Protein AF-A0A0D8Y8K6-F1 (afdb_monomer)

InterPro domains:
  IPR000772 Ricin B, lectin domain [PF00652] (4-50)
  IPR035992 Ricin B-like lectins [SSF50370] (4-61)

Secondary structure (DSSP, 8-state):
-----EEEE-BTBSEEEE--S--GGG--EE-TTS-EEETTTTEEEE--SSTTPPPEEE-GGGSPP---------

Structure (mmCIF, N/CA/C/O backbone):
data_AF-A0A0D8Y8K6-F1
#
_entry.id   AF-A0A0D8Y8K6-F1
#
loop_
_atom_site.group_PDB
_atom_site.id
_atom_site.type_symbol
_atom_site.label_atom_id
_atom_site.label_alt_id
_atom_site.label_comp_id
_atom_site.label_asym_id
_atom_site.label_entity_id
_atom_site.label_seq_id
_atom_site.pdbx_PDB_ins_code
_atom_site.Cartn_x
_atom_site.Cartn_y
_atom_site.Cartn_z
_atom_site.occupancy
_atom_site.B_iso_or_equiv
_atom_site.auth_seq_id
_atom_site.auth_comp_id
_atom_site.auth_asym_id
_atom_site.auth_atom_id
_atom_site.pdbx_PDB_model_num
ATOM 1 N N . MET A 1 1 ? 26.080 9.237 0.374 1.00 44.25 1 MET A N 1
ATOM 2 C CA . MET A 1 1 ? 25.101 8.130 0.469 1.00 44.25 1 MET A CA 1
ATOM 3 C C . MET A 1 1 ? 23.738 8.680 0.083 1.00 44.25 1 MET A C 1
ATOM 5 O O . MET A 1 1 ? 23.093 9.321 0.898 1.00 44.25 1 MET A O 1
ATOM 9 N N . GLY A 1 2 ? 23.387 8.588 -1.203 1.00 48.22 2 GLY A N 1
ATOM 10 C CA . GLY A 1 2 ? 22.226 9.279 -1.769 1.00 48.22 2 GLY A CA 1
ATOM 11 C C . GLY A 1 2 ? 20.911 8.633 -1.343 1.00 48.22 2 GLY A C 1
ATOM 12 O O . GLY A 1 2 ? 20.724 7.434 -1.540 1.00 48.22 2 GLY A O 1
ATOM 13 N N . SER A 1 3 ? 20.003 9.432 -0.781 1.00 57.00 3 SER A N 1
ATOM 14 C CA . SER A 1 3 ? 18.615 9.027 -0.568 1.00 57.00 3 SER A CA 1
ATOM 15 C C . SER A 1 3 ? 17.995 8.691 -1.925 1.00 57.00 3 SER A C 1
ATOM 17 O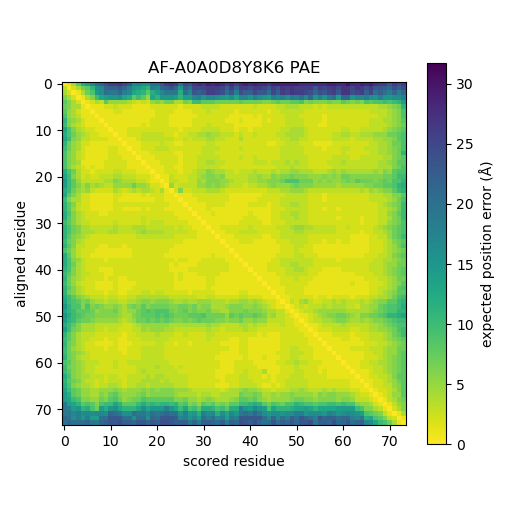 O . SER A 1 3 ? 17.840 9.556 -2.790 1.00 57.00 3 SER A O 1
ATOM 19 N N . SER A 1 4 ? 17.716 7.410 -2.155 1.00 71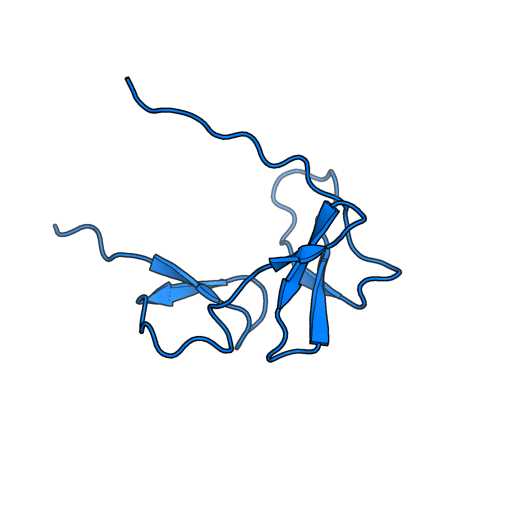.44 4 SER A N 1
ATOM 20 C CA . SER A 1 4 ? 16.975 6.986 -3.339 1.00 71.44 4 SER A CA 1
ATOM 21 C C . SER A 1 4 ? 15.525 7.409 -3.142 1.00 71.44 4 SER A C 1
ATOM 23 O O . SER A 1 4 ? 14.939 7.080 -2.115 1.00 71.44 4 SER A O 1
ATOM 25 N N . ARG A 1 5 ? 14.932 8.130 -4.102 1.00 88.75 5 ARG A N 1
ATOM 26 C CA . ARG A 1 5 ? 13.489 8.412 -4.069 1.00 88.75 5 ARG A CA 1
ATOM 27 C C . ARG A 1 5 ? 12.739 7.084 -4.185 1.00 88.75 5 ARG A C 1
ATOM 29 O O . ARG A 1 5 ? 12.763 6.449 -5.244 1.00 88.75 5 ARG A O 1
ATOM 36 N N . LEU A 1 6 ? 12.147 6.655 -3.075 1.00 93.81 6 LEU A N 1
ATOM 37 C CA . LEU A 1 6 ? 11.307 5.468 -2.994 1.00 93.81 6 LEU A CA 1
ATOM 38 C C . LEU A 1 6 ? 9.838 5.878 -3.070 1.00 93.81 6 LEU A C 1
ATOM 40 O O . LEU A 1 6 ? 9.445 6.904 -2.520 1.00 93.81 6 LEU A O 1
ATOM 44 N N . CYS A 1 7 ? 9.051 5.064 -3.757 1.00 94.75 7 CYS A N 1
ATOM 45 C CA . CYS A 1 7 ? 7.623 5.236 -3.947 1.00 94.75 7 CYS A CA 1
ATOM 46 C C . CYS A 1 7 ? 6.891 4.024 -3.373 1.00 94.75 7 CYS A C 1
ATOM 48 O O . CYS A 1 7 ? 7.408 2.904 -3.406 1.00 94.75 7 CYS A O 1
ATOM 50 N N . LEU A 1 8 ? 5.687 4.261 -2.853 1.00 95.69 8 LEU A N 1
ATOM 51 C CA . LEU A 1 8 ? 4.782 3.199 -2.438 1.00 95.69 8 LEU A CA 1
ATOM 52 C C . LEU A 1 8 ? 4.317 2.431 -3.675 1.00 95.69 8 LEU A C 1
ATOM 54 O O . LEU A 1 8 ? 3.812 3.028 -4.623 1.00 95.69 8 LEU A O 1
ATOM 58 N N . ASP A 1 9 ? 4.482 1.119 -3.663 1.00 97.12 9 ASP A N 1
ATOM 59 C CA . ASP A 1 9 ? 4.290 0.250 -4.817 1.00 97.12 9 ASP A CA 1
ATOM 60 C C . ASP A 1 9 ? 3.420 -0.947 -4.431 1.00 97.12 9 ASP A C 1
ATOM 62 O O . ASP A 1 9 ? 3.563 -1.469 -3.325 1.00 97.12 9 ASP A O 1
ATOM 66 N N . SER A 1 10 ? 2.513 -1.357 -5.323 1.00 97.25 10 SER A N 1
ATOM 67 C CA . SER A 1 10 ? 1.560 -2.456 -5.117 1.00 97.25 10 SER A CA 1
ATOM 68 C C . SER A 1 10 ? 1.950 -3.785 -5.781 1.00 97.25 10 SER A C 1
ATOM 70 O O . SER A 1 10 ? 1.273 -4.790 -5.554 1.00 97.25 10 SER A O 1
ATOM 72 N N . LEU A 1 11 ? 3.019 -3.835 -6.585 1.00 95.81 11 LEU 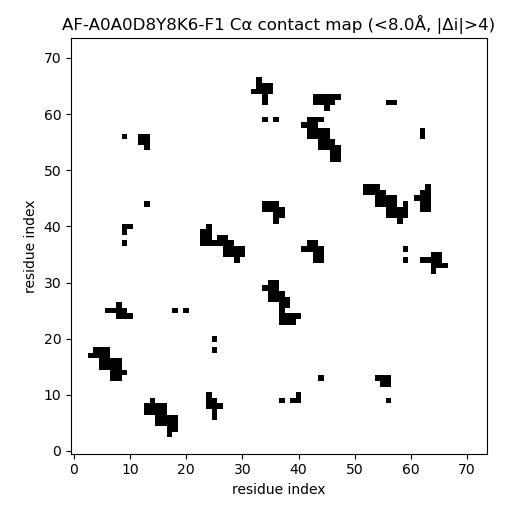A N 1
ATOM 73 C CA . LEU A 1 11 ? 3.376 -4.999 -7.409 1.00 95.81 11 LEU A CA 1
ATOM 74 C C . LEU A 1 11 ? 3.629 -6.267 -6.579 1.00 95.81 11 LEU A C 1
ATOM 76 O O . LEU A 1 11 ? 3.316 -7.371 -7.019 1.00 95.81 11 LEU A O 1
ATOM 80 N N . LYS A 1 12 ? 4.196 -6.122 -5.375 1.00 94.31 12 LYS A N 1
ATOM 81 C CA . LYS A 1 12 ? 4.550 -7.238 -4.476 1.00 94.31 12 LYS A CA 1
ATOM 82 C C . LYS A 1 12 ? 3.885 -7.131 -3.099 1.00 94.31 12 LYS A C 1
ATOM 84 O O . LYS A 1 12 ? 4.433 -7.604 -2.108 1.00 94.31 12 LYS A O 1
ATOM 89 N N . GLY A 1 13 ? 2.709 -6.507 -3.032 1.00 94.81 13 GLY A N 1
ATOM 90 C CA . GLY A 1 13 ? 2.096 -6.068 -1.773 1.00 94.81 13 GLY A CA 1
ATOM 91 C C . GLY A 1 13 ? 2.403 -4.599 -1.498 1.00 94.81 13 GLY A C 1
ATOM 92 O O . GLY A 1 13 ? 2.866 -3.910 -2.395 1.00 94.81 13 GLY A O 1
ATOM 93 N N . VAL A 1 14 ? 2.136 -4.110 -0.284 1.00 96.31 14 VAL A N 1
ATOM 94 C CA . VAL A 1 14 ? 2.403 -2.712 0.101 1.00 96.31 14 VAL A CA 1
ATOM 95 C C . VAL A 1 14 ? 3.896 -2.565 0.407 1.00 96.31 14 VAL A C 1
ATOM 97 O O . VAL A 1 14 ? 4.351 -2.931 1.487 1.00 96.31 14 VAL A O 1
ATOM 100 N N . THR A 1 15 ? 4.678 -2.090 -0.563 1.00 95.69 15 THR A N 1
ATOM 101 C CA . THR A 1 15 ? 6.150 -2.059 -0.470 1.00 95.69 15 THR A CA 1
ATOM 102 C C . THR A 1 15 ? 6.733 -0.734 -0.948 1.00 95.69 15 THR A C 1
ATOM 104 O O . THR A 1 15 ? 6.047 0.057 -1.589 1.00 95.69 15 THR A O 1
ATOM 107 N N . LEU A 1 16 ? 8.005 -0.476 -0.632 1.00 94.50 16 LEU A N 1
ATOM 108 C CA . LEU A 1 16 ? 8.749 0.657 -1.178 1.00 94.50 16 LEU A CA 1
ATOM 109 C C . LEU A 1 16 ? 9.689 0.178 -2.283 1.00 94.50 16 LEU A C 1
ATOM 111 O O . LEU A 1 16 ? 10.577 -0.636 -2.032 1.00 94.50 16 LEU A O 1
ATOM 115 N N . LEU A 1 17 ? 9.521 0.715 -3.490 1.00 93.62 17 LEU A N 1
ATOM 116 C CA . LEU A 1 17 ? 10.403 0.474 -4.633 1.00 93.62 17 LEU A CA 1
ATOM 117 C C . LEU A 1 17 ? 10.927 1.795 -5.194 1.00 93.62 17 LEU A C 1
ATOM 119 O O . LEU A 1 17 ? 10.448 2.876 -4.856 1.00 93.62 17 LEU A O 1
ATOM 123 N N . LYS A 1 18 ? 11.944 1.726 -6.059 1.00 93.62 18 LYS A N 1
ATOM 124 C CA . LYS A 1 18 ? 12.451 2.911 -6.758 1.00 93.62 18 LYS A CA 1
ATOM 125 C C . LYS A 1 18 ? 11.312 3.556 -7.551 1.00 93.62 18 LYS A C 1
ATOM 127 O O 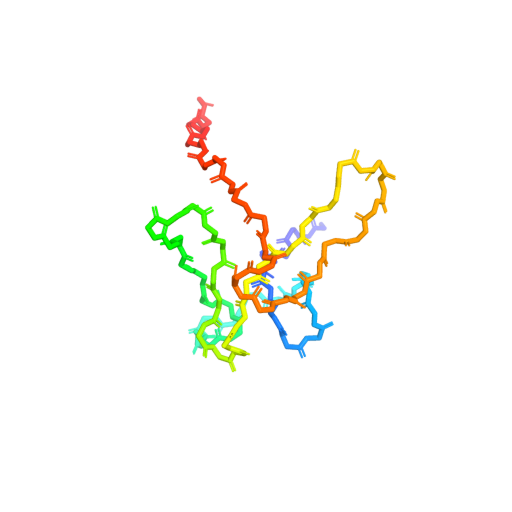. LYS A 1 18 ? 10.633 2.872 -8.317 1.00 93.62 18 LYS A O 1
ATOM 132 N N . CYS A 1 19 ? 11.135 4.866 -7.390 1.00 94.00 19 CYS A N 1
ATOM 133 C CA . CYS A 1 19 ? 10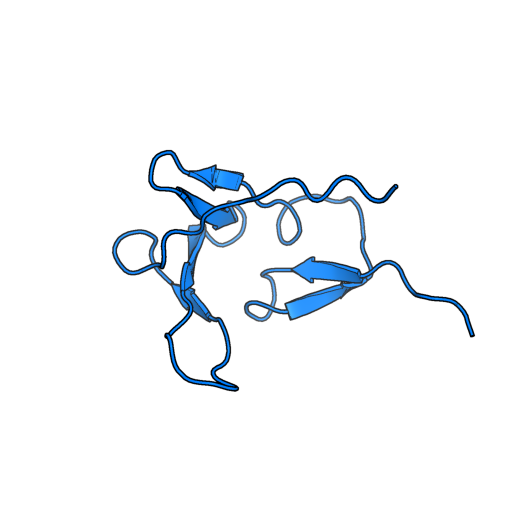.162 5.609 -8.183 1.00 94.00 19 CYS A CA 1
ATOM 134 C C . CYS A 1 19 ? 10.490 5.481 -9.676 1.00 94.00 19 CYS A C 1
ATOM 136 O O . CYS A 1 19 ? 11.619 5.773 -10.083 1.00 94.00 19 CYS A O 1
ATOM 138 N N . HIS A 1 20 ? 9.520 5.054 -10.485 1.00 91.62 20 HIS A N 1
ATOM 139 C CA . HIS A 1 20 ? 9.716 4.841 -11.924 1.00 91.62 20 HIS A CA 1
ATOM 140 C C . HIS A 1 20 ? 8.818 5.713 -12.816 1.00 91.62 20 HIS A C 1
ATOM 142 O O . HIS A 1 20 ? 9.002 5.702 -14.028 1.00 91.62 20 HIS A O 1
ATOM 148 N N . ASN A 1 21 ? 7.891 6.500 -12.251 1.00 90.19 21 ASN A N 1
ATOM 149 C CA . ASN A 1 21 ? 7.029 7.459 -12.971 1.00 90.19 21 ASN A CA 1
ATOM 150 C C . ASN A 1 21 ? 6.220 6.859 -14.143 1.00 90.19 21 ASN A C 1
ATOM 152 O O . ASN A 1 21 ? 5.830 7.579 -15.057 1.00 90.19 21 ASN A O 1
ATOM 156 N N . GLN A 1 22 ? 5.949 5.550 -14.126 1.00 90.62 22 GLN A N 1
ATOM 157 C CA . GLN A 1 22 ? 5.130 4.880 -15.155 1.00 90.62 22 GLN A CA 1
ATOM 158 C C . GLN A 1 22 ? 3.649 4.786 -14.750 1.00 90.62 22 GLN A C 1
ATOM 160 O O . GLN A 1 22 ? 2.837 4.247 -15.496 1.00 90.62 22 GLN A O 1
ATOM 165 N N . GLY A 1 23 ? 3.294 5.280 -13.559 1.00 88.75 23 GLY A N 1
ATOM 166 C CA . GLY A 1 23 ? 1.973 5.072 -12.970 1.00 88.75 23 GLY A CA 1
ATOM 167 C C . GLY A 1 23 ? 1.757 3.614 -12.557 1.00 88.75 23 GLY A C 1
ATOM 168 O O . GLY A 1 23 ? 2.681 2.957 -12.072 1.00 88.75 23 GLY A O 1
ATOM 169 N N . ALA A 1 24 ? 0.531 3.119 -12.744 1.00 94.81 24 ALA A N 1
ATOM 170 C CA . ALA A 1 24 ? 0.107 1.762 -12.399 1.00 94.81 24 ALA A CA 1
ATOM 171 C C . ALA A 1 24 ? 0.339 1.420 -10.916 1.00 94.81 24 ALA A C 1
ATOM 173 O O . ALA A 1 24 ? -0.396 1.889 -10.046 1.00 94.81 24 ALA A O 1
ATOM 174 N N . HIS A 1 25 ? 1.357 0.617 -10.608 1.00 97.50 25 HIS A N 1
ATOM 175 C CA . HIS A 1 25 ? 1.606 0.128 -9.254 1.00 97.50 25 HIS A CA 1
ATOM 176 C C . HIS A 1 25 ? 2.039 1.214 -8.260 1.00 97.50 25 HIS A C 1
ATOM 178 O O . HIS A 1 25 ? 1.885 1.002 -7.059 1.00 97.50 25 HIS A O 1
ATOM 184 N N . GLN A 1 26 ? 2.508 2.368 -8.750 1.00 97.25 26 GLN A N 1
ATOM 185 C CA . GLN A 1 26 ? 2.904 3.529 -7.939 1.00 97.25 26 GLN A CA 1
ATOM 186 C C . GLN A 1 26 ? 1.887 4.684 -7.980 1.00 97.25 26 GLN A C 1
ATOM 188 O O . GLN A 1 26 ? 2.155 5.747 -7.424 1.00 97.25 26 GLN A O 1
ATOM 193 N N . ASP A 1 27 ? 0.727 4.493 -8.624 1.00 96.88 27 ASP A N 1
ATOM 194 C CA . ASP A 1 27 ? -0.371 5.470 -8.629 1.00 96.88 27 ASP A CA 1
ATOM 195 C C . ASP A 1 27 ? -1.416 5.117 -7.558 1.00 96.88 27 ASP A C 1
ATOM 197 O O . ASP A 1 27 ? -2.050 4.059 -7.610 1.00 96.88 27 ASP A O 1
ATOM 201 N N . TRP A 1 28 ? -1.591 5.999 -6.573 1.00 96.44 28 TRP A N 1
ATOM 202 C CA . TRP A 1 28 ? -2.482 5.799 -5.428 1.00 96.44 28 TRP A CA 1
ATOM 203 C C . TRP A 1 28 ? -3.498 6.927 -5.333 1.00 96.44 28 TRP A C 1
ATOM 205 O O . TRP A 1 28 ? -3.166 8.100 -5.492 1.00 96.44 28 TRP A O 1
ATOM 215 N N . LYS A 1 29 ? -4.748 6.572 -5.034 1.00 95.81 29 LYS A N 1
ATOM 216 C CA . LYS A 1 29 ? -5.859 7.519 -4.916 1.00 95.81 29 LYS A CA 1
ATOM 217 C C . LYS A 1 29 ? -6.575 7.316 -3.596 1.00 95.81 29 LYS A C 1
ATOM 219 O O . LYS A 1 29 ? -6.842 6.185 -3.200 1.00 95.81 29 LYS A O 1
ATOM 224 N N . VAL A 1 30 ? -6.925 8.416 -2.943 1.00 95.81 30 VAL A N 1
ATOM 225 C CA . VAL A 1 30 ? -7.824 8.383 -1.790 1.00 95.81 30 VAL A CA 1
ATOM 226 C C . VAL A 1 30 ? -9.251 8.250 -2.319 1.00 95.81 30 VAL A C 1
ATOM 228 O O . VAL A 1 30 ? -9.689 9.032 -3.164 1.00 95.81 30 VAL A O 1
ATOM 231 N N . THR A 1 31 ? -9.963 7.219 -1.878 1.00 95.50 31 THR A N 1
ATOM 232 C CA . THR A 1 31 ? -11.382 7.020 -2.199 1.00 95.50 31 THR A CA 1
ATOM 233 C C . THR A 1 31 ? -12.260 7.982 -1.396 1.00 95.50 31 THR A C 1
ATOM 235 O O . THR A 1 31 ? -11.801 8.616 -0.447 1.00 95.50 31 THR A O 1
ATOM 238 N N . LYS A 1 32 ? -13.552 8.072 -1.741 1.00 93.62 32 LYS A N 1
ATOM 239 C CA . LYS A 1 32 ? -14.522 8.891 -0.989 1.00 93.62 32 LYS A CA 1
ATOM 240 C C . LYS A 1 32 ? -14.626 8.481 0.484 1.00 93.62 32 LYS A C 1
ATOM 242 O O . LYS A 1 32 ? -14.838 9.340 1.330 1.00 93.62 32 LYS A O 1
ATOM 247 N N . ASP A 1 33 ? -14.399 7.202 0.772 1.00 94.25 33 ASP A N 1
ATOM 248 C CA . ASP A 1 33 ? -14.451 6.626 2.119 1.00 94.25 33 ASP A CA 1
ATOM 249 C C . ASP A 1 33 ? -13.087 6.685 2.843 1.00 94.25 33 ASP A C 1
ATOM 251 O O . ASP A 1 33 ? -12.894 6.058 3.886 1.00 94.25 33 ASP A O 1
ATOM 255 N N . GLY A 1 34 ? -12.108 7.411 2.285 1.00 95.38 34 GLY A N 1
ATOM 256 C CA . GLY A 1 34 ? -10.794 7.644 2.897 1.00 95.38 34 GLY A CA 1
ATOM 257 C C . GLY A 1 34 ? -9.784 6.508 2.717 1.00 95.38 34 GLY A C 1
ATOM 258 O O . GLY A 1 34 ? -8.740 6.495 3.358 1.00 95.38 34 GLY A O 1
ATOM 259 N N . GLN A 1 35 ? -10.064 5.526 1.866 1.00 97.38 35 GLN A N 1
ATOM 260 C CA . GLN A 1 35 ? -9.180 4.371 1.658 1.00 97.38 35 GLN A CA 1
ATOM 261 C C . GLN A 1 35 ? -8.132 4.660 0.582 1.00 97.38 35 GLN A C 1
ATOM 263 O O . GLN A 1 35 ? -8.437 5.325 -0.407 1.00 97.38 35 GLN A O 1
ATOM 268 N N . LEU A 1 36 ? -6.925 4.109 0.724 1.00 97.50 36 LEU A N 1
ATOM 269 C CA . LEU A 1 36 ? -5.852 4.231 -0.270 1.00 97.50 36 LEU A CA 1
ATOM 270 C C . LEU A 1 36 ? -5.972 3.134 -1.332 1.00 97.50 36 LEU A C 1
ATOM 272 O O . LEU A 1 36 ? -5.600 1.991 -1.077 1.00 97.50 36 LEU A O 1
ATOM 276 N N . TYR A 1 37 ? -6.488 3.487 -2.508 1.00 98.19 37 TYR A N 1
ATOM 277 C CA . TYR A 1 37 ? -6.750 2.598 -3.640 1.00 98.19 37 TYR A CA 1
ATOM 278 C C . TYR A 1 37 ? -5.641 2.646 -4.693 1.00 98.19 37 TYR A C 1
ATOM 280 O O . TYR A 1 37 ? -5.174 3.726 -5.059 1.00 98.19 37 TYR A O 1
ATOM 288 N N . ASN A 1 38 ? -5.289 1.484 -5.244 1.00 98.50 38 ASN A N 1
ATOM 289 C CA . ASN A 1 38 ? -4.444 1.364 -6.428 1.00 98.50 38 ASN A CA 1
ATOM 290 C C . ASN A 1 38 ? -5.211 0.661 -7.562 1.00 98.50 38 ASN A C 1
ATOM 292 O O . ASN A 1 38 ? -5.671 -0.477 -7.416 1.00 98.50 38 ASN A O 1
ATOM 296 N N . SER A 1 39 ? -5.323 1.332 -8.711 1.00 97.62 39 SER A N 1
ATOM 297 C CA . SER A 1 39 ? -6.086 0.849 -9.870 1.00 97.62 39 SER A CA 1
ATOM 298 C C . SER A 1 39 ? -5.441 -0.336 -10.581 1.00 97.62 39 SER A 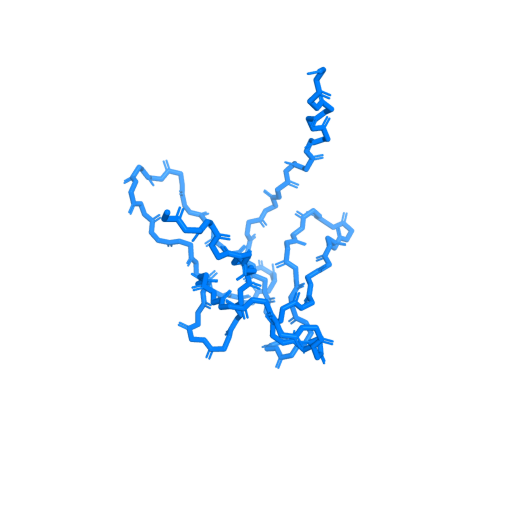C 1
ATOM 300 O O . SER A 1 39 ? -6.157 -1.151 -11.155 1.00 97.62 39 SER A O 1
ATOM 302 N N . SER A 1 40 ? -4.115 -0.468 -10.515 1.00 97.25 40 SER A N 1
ATOM 303 C CA . SER A 1 40 ? -3.377 -1.549 -11.172 1.00 97.25 40 SER A CA 1
ATOM 304 C C . SER A 1 40 ? -3.636 -2.917 -10.545 1.00 97.25 40 SER A C 1
ATOM 306 O O . SER A 1 40 ? -3.475 -3.933 -11.214 1.00 97.25 40 SER A O 1
ATOM 308 N N . VAL A 1 41 ? -4.013 -2.952 -9.264 1.00 97.75 41 VAL A N 1
ATOM 309 C CA . VAL A 1 41 ? -4.325 -4.190 -8.527 1.00 97.75 41 VAL A CA 1
ATOM 310 C C . VAL A 1 41 ? -5.789 -4.288 -8.099 1.00 97.75 41 VAL A C 1
ATOM 312 O O . VAL A 1 41 ? -6.185 -5.311 -7.544 1.00 97.75 41 VAL A O 1
ATOM 315 N N . GLY A 1 42 ? -6.594 -3.243 -8.321 1.00 97.81 42 GLY A N 1
ATOM 316 C CA . GLY A 1 42 ? -8.006 -3.205 -7.932 1.00 97.81 42 GLY A CA 1
ATOM 317 C C . GLY A 1 42 ? -8.234 -3.357 -6.422 1.00 97.81 42 GLY A C 1
ATOM 318 O O . GLY A 1 42 ? -9.241 -3.927 -6.004 1.00 97.81 42 GLY A O 1
ATOM 319 N N . LYS A 1 43 ? -7.283 -2.905 -5.594 1.00 98.44 43 LYS A N 1
ATOM 320 C CA . LYS A 1 43 ? -7.268 -3.130 -4.139 1.00 98.44 43 LYS A CA 1
ATOM 321 C C . LYS A 1 43 ? -6.909 -1.866 -3.369 1.00 98.44 43 LYS A C 1
ATOM 323 O O . LYS A 1 43 ? -6.312 -0.937 -3.910 1.00 98.44 43 LYS A O 1
ATOM 328 N N . CYS A 1 44 ? -7.264 -1.877 -2.091 1.00 98.38 44 CYS A N 1
ATOM 329 C CA . CYS A 1 44 ? -6.957 -0.836 -1.127 1.00 98.38 44 CYS A CA 1
ATOM 330 C C . CYS A 1 44 ? -5.978 -1.335 -0.052 1.00 98.38 44 CYS A C 1
ATOM 332 O O . CYS A 1 44 ? -5.785 -2.542 0.114 1.00 98.38 44 CYS A O 1
ATOM 334 N N . ILE A 1 45 ? -5.371 -0.415 0.699 1.00 98.12 45 ILE A N 1
ATOM 335 C CA . ILE A 1 45 ? -4.504 -0.758 1.835 1.00 98.12 45 ILE A CA 1
ATOM 336 C C . ILE A 1 45 ? -5.343 -1.083 3.073 1.00 98.12 45 ILE A C 1
ATOM 338 O O . ILE A 1 45 ? -6.195 -0.303 3.494 1.00 98.12 45 ILE A O 1
ATOM 342 N N . LYS A 1 46 ? -5.057 -2.224 3.698 1.00 97.56 46 LYS A N 1
ATOM 343 C CA . LYS A 1 46 ? -5.523 -2.579 5.036 1.00 97.56 46 LYS A CA 1
ATOM 344 C C . LYS A 1 46 ? -4.351 -2.519 6.008 1.00 97.56 46 LYS A C 1
ATOM 346 O O . LYS A 1 46 ? -3.332 -3.171 5.791 1.00 97.56 46 LYS A O 1
ATOM 351 N N . ALA A 1 47 ? -4.536 -1.776 7.088 1.00 95.00 47 ALA A N 1
ATOM 352 C CA . ALA A 1 47 ? -3.650 -1.755 8.244 1.00 95.00 47 ALA A CA 1
ATOM 353 C C . ALA A 1 47 ? -4.432 -2.206 9.483 1.00 95.00 47 ALA A C 1
ATOM 355 O O . ALA A 1 47 ? -5.629 -1.925 9.599 1.00 95.00 47 ALA A O 1
ATOM 356 N N . VAL A 1 48 ? -3.769 -2.916 10.393 1.00 92.81 48 VAL A N 1
ATOM 357 C CA . VAL A 1 48 ? -4.343 -3.299 11.689 1.00 92.81 48 VAL A CA 1
ATOM 358 C C . VAL A 1 48 ? -3.708 -2.445 12.792 1.00 92.81 48 VAL A C 1
ATOM 360 O O . VAL A 1 48 ? -2.562 -2.028 12.641 1.00 92.81 48 VAL A O 1
ATOM 363 N N . PRO A 1 49 ? -4.420 -2.153 13.894 1.00 88.88 49 PRO A N 1
ATOM 364 C CA . PRO A 1 49 ? -3.926 -1.281 14.966 1.00 88.88 49 PRO A CA 1
ATOM 365 C C . PRO A 1 49 ? -2.851 -1.940 15.855 1.00 88.88 49 PRO A C 1
ATOM 367 O O . PRO A 1 49 ? -2.624 -1.510 16.983 1.00 88.88 49 PRO A O 1
ATOM 370 N N . GLU A 1 50 ? -2.194 -2.991 15.368 1.00 93.69 50 GLU A N 1
ATOM 371 C CA . GLU A 1 50 ? -1.134 -3.705 16.071 1.00 93.69 50 GLU A CA 1
ATOM 372 C C . GLU A 1 50 ? 0.236 -3.176 15.638 1.00 93.69 50 GLU A C 1
ATOM 374 O O . GLU A 1 50 ? 0.529 -3.014 14.448 1.00 93.69 50 GLU A O 1
ATOM 379 N N . VAL A 1 51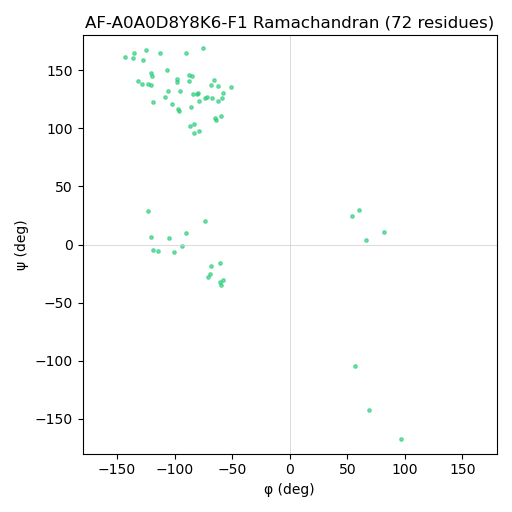 ? 1.086 -2.901 16.623 1.00 89.44 51 VAL A N 1
ATOM 380 C CA . VAL A 1 51 ? 2.441 -2.387 16.414 1.00 89.44 51 VAL A CA 1
ATOM 381 C C . VAL A 1 51 ? 3.270 -3.417 15.635 1.00 89.44 51 VAL A C 1
ATOM 383 O O . VAL A 1 51 ? 3.207 -4.605 15.922 1.00 89.44 51 VAL A O 1
ATOM 386 N N . LEU A 1 52 ? 4.042 -2.959 14.640 1.00 89.62 52 LEU A N 1
ATOM 387 C CA . LEU A 1 52 ? 4.838 -3.787 13.708 1.00 89.62 52 LEU A CA 1
ATOM 388 C C . LEU A 1 52 ? 4.037 -4.679 12.747 1.00 89.62 52 LEU A C 1
ATOM 390 O O . LEU A 1 52 ? 4.639 -5.417 11.964 1.00 89.62 52 LEU A O 1
ATOM 394 N N . SER A 1 53 ? 2.707 -4.602 12.748 1.00 93.12 53 SER A N 1
ATOM 395 C CA . SER A 1 53 ? 1.913 -5.309 11.747 1.00 93.12 53 SER A CA 1
ATOM 396 C C . SER A 1 53 ? 2.164 -4.755 10.339 1.00 93.12 53 SER A C 1
ATOM 398 O O . SER A 1 53 ? 2.335 -3.552 10.125 1.00 93.12 53 SER A O 1
ATOM 400 N N . ILE A 1 54 ? 2.203 -5.654 9.355 1.00 92.31 54 ILE A N 1
ATOM 401 C CA . ILE A 1 54 ? 2.447 -5.292 7.958 1.00 92.31 54 ILE A CA 1
ATOM 402 C C . ILE A 1 54 ? 1.128 -4.859 7.314 1.00 92.31 54 ILE A C 1
ATOM 404 O O . ILE A 1 54 ? 0.130 -5.580 7.367 1.00 92.31 54 ILE A O 1
ATOM 408 N N . ALA A 1 55 ? 1.136 -3.700 6.656 1.00 95.56 55 ALA A N 1
ATOM 409 C CA . ALA A 1 55 ? 0.023 -3.272 5.822 1.00 95.56 55 ALA A CA 1
ATOM 410 C C . ALA A 1 55 ? -0.083 -4.159 4.570 1.00 95.56 55 ALA A C 1
ATOM 412 O O . ALA A 1 55 ? 0.914 -4.473 3.922 1.00 95.56 55 ALA A O 1
ATOM 413 N N . VAL A 1 56 ? -1.299 -4.553 4.201 1.00 97.06 56 VAL A N 1
ATOM 414 C CA . VAL A 1 56 ? -1.544 -5.488 3.093 1.00 97.06 56 VAL A CA 1
ATOM 415 C C . VAL A 1 56 ? -2.545 -4.929 2.092 1.00 97.06 56 VAL A C 1
ATOM 417 O O . VAL A 1 56 ? -3.351 -4.057 2.411 1.00 97.06 56 VAL A O 1
ATOM 420 N N . LEU A 1 57 ? -2.519 -5.456 0.868 1.00 98.12 57 LEU A N 1
ATOM 421 C CA . LEU A 1 57 ? -3.537 -5.169 -0.140 1.00 98.12 57 LEU A CA 1
ATOM 422 C C . LEU A 1 57 ? -4.782 -6.020 0.116 1.00 98.12 57 LEU A C 1
ATOM 424 O O . LEU A 1 57 ? -4.690 -7.243 0.223 1.00 98.12 57 LEU A O 1
ATOM 428 N N . GLN A 1 58 ? -5.952 -5.392 0.136 1.00 98.19 58 GLN A N 1
ATOM 429 C CA . GLN A 1 58 ? -7.229 -6.062 0.358 1.00 98.19 58 GLN A CA 1
ATOM 430 C C . GLN A 1 58 ? -8.342 -5.448 -0.505 1.00 98.19 58 GLN A C 1
ATOM 432 O O . GLN A 1 58 ? -8.209 -4.329 -1.001 1.00 98.19 58 GLN A O 1
ATOM 437 N N . PHE A 1 59 ? -9.448 -6.173 -0.696 1.00 97.81 59 PHE A N 1
ATOM 438 C CA . PHE A 1 59 ? -10.683 -5.589 -1.221 1.00 97.81 59 PHE A CA 1
ATOM 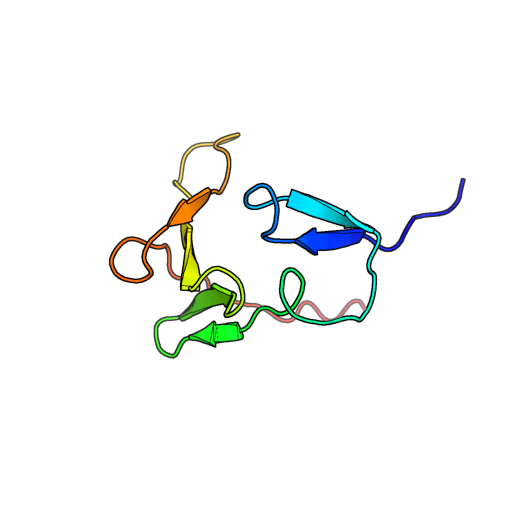439 C C . PHE A 1 59 ? -11.061 -4.337 -0.431 1.00 97.81 59 PHE A C 1
ATOM 441 O O . PHE A 1 59 ? -11.020 -4.341 0.800 1.00 97.81 59 PHE A O 1
ATOM 448 N N . CYS A 1 60 ? -11.454 -3.280 -1.139 1.00 97.50 60 CYS A N 1
ATOM 449 C CA . CYS A 1 60 ? -11.750 -1.994 -0.517 1.00 97.50 60 CYS A CA 1
ATOM 450 C C . CYS A 1 60 ? -12.893 -2.092 0.505 1.00 97.50 60 CYS A C 1
ATOM 452 O O . CYS A 1 60 ? -12.803 -1.494 1.562 1.00 97.50 60 CYS A O 1
ATOM 454 N N . SER A 1 61 ? -13.880 -2.973 0.328 1.00 96.88 61 SER A N 1
ATOM 455 C CA . SER A 1 61 ? -14.920 -3.208 1.347 1.00 96.88 61 SER A CA 1
ATOM 456 C C . SER A 1 61 ? -14.402 -3.714 2.708 1.00 96.88 61 SER A C 1
ATOM 458 O O . SER A 1 61 ? -15.139 -3.679 3.688 1.00 96.88 61 SER A O 1
ATOM 460 N N . LEU A 1 62 ? -13.158 -4.202 2.779 1.00 97.25 62 LEU A N 1
ATOM 461 C CA . LEU A 1 62 ? -12.513 -4.743 3.983 1.00 97.25 62 LEU A CA 1
ATOM 462 C C . LEU A 1 62 ? -11.232 -3.978 4.365 1.00 97.25 62 LEU A C 1
ATOM 464 O O . LEU A 1 62 ? -10.476 -4.439 5.230 1.00 97.25 62 LEU A O 1
ATOM 468 N N . ALA A 1 63 ? -10.944 -2.874 3.674 1.00 97.62 63 ALA A N 1
ATOM 469 C CA . ALA A 1 63 ? -9.740 -2.077 3.848 1.00 97.62 63 ALA A CA 1
ATOM 470 C C . ALA A 1 63 ? -9.929 -0.978 4.900 1.00 97.62 63 ALA A C 1
ATOM 472 O O . ALA A 1 63 ? -11.048 -0.647 5.290 1.00 97.62 63 ALA A O 1
ATOM 473 N N . SER A 1 64 ? -8.815 -0.412 5.356 1.00 96.94 64 SER A N 1
ATOM 474 C CA . SER A 1 64 ? -8.825 0.634 6.377 1.00 96.94 64 SER A CA 1
ATOM 475 C C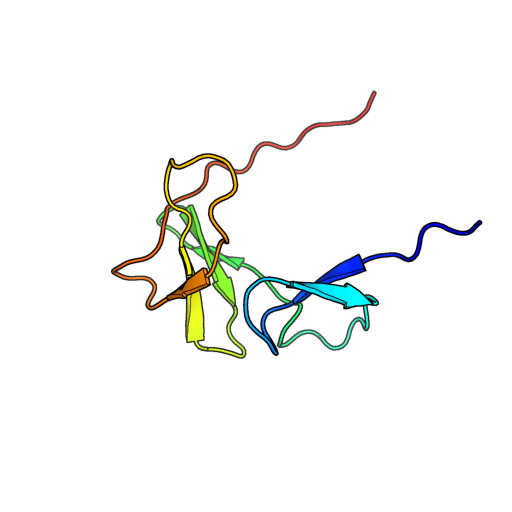 . SER A 1 64 ? -9.054 2.003 5.733 1.00 96.94 64 SER A C 1
ATOM 477 O O . SER A 1 64 ? -8.570 2.267 4.630 1.00 96.94 64 SER A O 1
ATOM 479 N N . SER A 1 65 ? -9.768 2.881 6.432 1.00 95.69 65 SER A N 1
ATOM 480 C CA . SER A 1 65 ? -9.840 4.304 6.093 1.00 95.69 65 SER A CA 1
ATOM 481 C C . SER A 1 65 ? -8.690 5.053 6.766 1.00 95.69 65 SER A C 1
ATOM 483 O O . SER A 1 65 ? -8.344 4.766 7.912 1.00 95.69 65 SER A O 1
ATOM 485 N N . PHE A 1 66 ? -8.102 6.008 6.052 1.00 92.69 66 PHE A N 1
ATOM 486 C CA . PHE A 1 66 ? -6.967 6.808 6.495 1.00 92.69 66 PHE A CA 1
ATOM 487 C C . PHE A 1 66 ? -7.342 8.291 6.503 1.00 92.69 66 PHE A C 1
ATOM 489 O O . PHE A 1 66 ? -7.949 8.794 5.558 1.00 92.69 66 PHE A O 1
ATOM 496 N N . ALA A 1 67 ? -6.935 9.001 7.553 1.00 90.00 67 ALA A N 1
ATOM 497 C CA . ALA A 1 67 ? -6.904 10.457 7.549 1.00 90.00 67 ALA A CA 1
ATOM 498 C C . ALA A 1 67 ? -5.563 10.902 6.948 1.00 90.00 67 ALA A C 1
ATOM 500 O O . ALA A 1 67 ? -4.505 10.545 7.465 1.00 90.00 67 ALA A O 1
ATOM 501 N N . VAL A 1 68 ? -5.599 11.629 5.829 1.00 84.25 68 VAL A N 1
ATOM 502 C CA . VAL A 1 68 ? -4.392 12.179 5.197 1.00 84.25 68 VAL A CA 1
ATOM 503 C C . VAL A 1 68 ? -4.225 13.618 5.662 1.00 84.25 68 VAL A C 1
ATOM 505 O O . VAL A 1 68 ? -5.047 14.474 5.342 1.00 84.25 68 VAL A O 1
ATOM 508 N N . GLU A 1 69 ? -3.150 13.877 6.397 1.00 86.88 69 GLU A N 1
ATOM 509 C CA . GLU A 1 69 ? -2.796 15.212 6.873 1.00 86.88 69 GLU A CA 1
ATOM 510 C C . GLU A 1 69 ? -1.622 15.758 6.058 1.00 86.88 69 GLU A C 1
ATOM 512 O O . GLU A 1 69 ? -0.622 15.072 5.832 1.00 86.88 69 GLU A O 1
ATOM 517 N N . GLN A 1 70 ? -1.735 17.004 5.596 1.00 80.81 70 GLN A N 1
ATOM 518 C CA . GLN A 1 70 ? -0.626 17.681 4.938 1.00 80.81 70 GLN A CA 1
ATOM 519 C C . GLN A 1 70 ? 0.283 18.290 6.002 1.00 80.81 70 GLN A C 1
ATOM 521 O O . GLN A 1 70 ? -0.022 19.334 6.573 1.00 80.81 70 GLN A O 1
ATOM 526 N N . VAL A 1 71 ? 1.423 17.651 6.247 1.00 81.00 71 VAL A N 1
ATOM 527 C CA . VAL A 1 71 ? 2.472 18.237 7.082 1.00 81.00 71 VAL A CA 1
ATOM 528 C C . VAL A 1 71 ? 3.296 19.170 6.197 1.00 81.00 71 VAL A C 1
ATOM 530 O O . VAL A 1 71 ? 4.180 18.730 5.462 1.00 81.00 71 VAL A O 1
ATOM 533 N N . THR A 1 72 ? 2.986 20.465 6.204 1.00 76.69 72 THR A N 1
ATOM 534 C CA . THR A 1 72 ? 3.894 21.473 5.643 1.00 76.69 72 THR A CA 1
ATOM 535 C C . THR A 1 72 ? 5.164 21.486 6.484 1.00 76.69 72 THR A C 1
ATOM 537 O O . THR A 1 72 ? 5.136 21.910 7.638 1.00 76.69 72 THR A O 1
ATOM 540 N N . ALA A 1 73 ? 6.268 20.992 5.921 1.00 64.06 73 ALA A N 1
ATOM 541 C CA . ALA A 1 73 ? 7.587 21.225 6.491 1.00 64.06 73 ALA A CA 1
ATOM 542 C C . ALA A 1 73 ? 7.857 22.738 6.455 1.00 64.06 73 ALA A C 1
ATOM 544 O O . ALA A 1 73 ? 7.731 23.349 5.391 1.00 64.06 73 ALA A O 1
ATOM 545 N N . ILE A 1 74 ? 8.139 23.321 7.624 1.00 54.94 74 ILE A N 1
ATOM 546 C CA . ILE A 1 74 ? 8.606 24.708 7.772 1.00 54.94 74 ILE A CA 1
ATOM 547 C C . ILE A 1 74 ? 10.054 24.785 7.288 1.00 54.94 74 ILE A C 1
ATOM 549 O O . ILE A 1 74 ? 10.825 23.862 7.640 1.00 54.94 74 ILE A O 1
#

Sequence (74 aa):
MGSSRLCLDSLKGVTLLKCHNQGAHQDWKVTKDGQLYNSSVGKCIKAVPEVLSIAVLQFCSLASSFAVEQVTAI

Foldseek 3Di:
DDDQDWAQFPPPWGDTDHDDPPAQRRPWDQDPQQWTDGPNVCWTWADDPDPPDDIGTDHPVRHDHDDDDDDPDD

Nearest PDB structures (foldseek):
  5ew6-assembly1_A  TM=7.886E-01  e=8.422E-02  Homo sapiens
  5ao5-assembly1_A  TM=7.846E-01  e=1.559E-01  Homo sapiens
  6inn-assembly2_B  TM=8.086E-01  e=8.746E-01  Homo sapiens
  5xtw-assembly4_D  TM=7.272E-01  e=1.190E+00  Homo sapiens
  6ioe-assembly2_B  TM=6.599E-01  e=1.346E+00  Homo sapiens

Organism: Dictyocaulus viviparus (NCBI:txid29172)

Mean predicted aligned error: 4.78 Å

pLDDT: mean 91.14, std 11.4, range [44.25, 98.5]

Radius of gyration: 13.22 Å; Cα contacts (8 Å, |Δi|>4): 122; chains: 1; bounding box: 40×32×32 Å

Solvent-accessible surface area (backbone atoms only — not comparable to full-atom values): 4675 Å² total; per-residue (Å²): 136,81,85,73,67,63,32,64,26,52,87,88,36,69,42,79,40,74,62,76,90,78,50,48,47,60,38,76,41,75,44,98,77,30,26,50,33,27,77,67,76,69,28,11,40,25,65,66,100,50,87,92,61,77,50,37,71,32,55,57,98,75,29,34,66,53,90,87,77,86,78,78,83,129